Protein AF-A0A355KXC5-F1 (afdb_monomer_lite)

pLDDT: mean 77.99, std 15.54, range [33.34, 94.62]

Foldseek 3Di:
DVVVVVVVVVVVVVVVVVVVCCVPVVLVVLLVVLVVVCVLLCAQWDDDDQKIKHKHKDADPVSSFIWIWIFMAGPVPRDTQDTGPDTDTSSQWFDWDADPPANKIWTAGNPPAIWIWHDPPRHTDTDPPDDRPDDDPDHDPSDPDDDPD

Sequence (149 aa):
MKKVFVIVISVLLFFSVAVVAINYLYPYYVHLSSVKYANEVKESKIDKDNFILCSKISEDKTVNSMYISFYVLDKASQTIRFECPDGWRLQDFKYLGFEKDTDNILAISGDIGTYRYVYDGQTWKEQTDYDKEYVPDTKLYLINNLNDE

Secondary structure (DSSP, 8-state):
-HHHHHHHHHHHHHHHHHHHHHHHHHHHHHHHHHHHHHHHHTT-EEE-SSEEEEEEEEEETTTTEEEEEEEEEETTT--EEEE-S--EETTTEEEEEEPTTSS-EEEEETTTEEEEEEE-SS-EEE-TT--TT---S----S-SSS---

Structure (mmCIF, N/CA/C/O backbone):
data_AF-A0A355KXC5-F1
#
_entry.id   AF-A0A355KXC5-F1
#
loop_
_atom_site.group_PDB
_atom_site.id
_atom_site.type_symbol
_atom_site.label_atom_id
_atom_site.label_alt_id
_atom_site.label_comp_id
_atom_site.label_asym_id
_atom_site.label_entity_id
_atom_site.label_seq_id
_atom_site.pdbx_PDB_ins_code
_atom_site.Cartn_x
_atom_site.Cartn_y
_atom_site.Cartn_z
_atom_site.occupancy
_atom_site.B_iso_or_equiv
_atom_site.auth_seq_id
_atom_site.auth_comp_id
_atom_site.auth_asym_id
_atom_site.auth_atom_id
_atom_site.pdbx_PDB_model_num
ATOM 1 N N . MET A 1 1 ? 36.590 -1.052 -49.793 1.00 60.59 1 MET A N 1
ATOM 2 C CA . MET A 1 1 ? 37.017 -0.934 -48.378 1.00 60.59 1 MET A CA 1
ATOM 3 C C . MET A 1 1 ? 36.520 0.344 -47.693 1.00 60.59 1 MET A C 1
ATOM 5 O O . MET A 1 1 ? 35.749 0.207 -46.758 1.00 60.59 1 MET A O 1
ATOM 9 N N . LYS A 1 2 ? 36.832 1.567 -48.164 1.00 65.44 2 LYS A N 1
ATOM 10 C CA . LYS A 1 2 ? 36.391 2.825 -47.501 1.00 65.44 2 LYS A CA 1
ATOM 11 C C . LYS A 1 2 ? 34.870 2.958 -47.279 1.00 65.44 2 LYS A C 1
ATOM 13 O O . LYS A 1 2 ? 34.456 3.328 -46.192 1.00 65.44 2 LYS A O 1
ATOM 18 N N . LYS A 1 3 ? 34.034 2.608 -48.269 1.00 66.19 3 LYS A N 1
ATOM 19 C CA . LYS A 1 3 ? 32.560 2.692 -48.149 1.00 66.19 3 LYS A CA 1
ATOM 20 C C . LYS A 1 3 ? 31.982 1.757 -47.076 1.00 66.19 3 LYS A C 1
ATOM 22 O O . LYS A 1 3 ? 31.091 2.157 -46.344 1.00 66.19 3 LYS A O 1
ATOM 27 N N . VAL A 1 4 ? 32.529 0.546 -46.956 1.00 73.38 4 VAL A N 1
ATOM 28 C CA . VAL A 1 4 ? 32.120 -0.432 -45.932 1.00 73.38 4 VAL A CA 1
ATOM 29 C C . VAL A 1 4 ? 32.510 0.066 -44.540 1.00 73.38 4 VAL A C 1
ATOM 31 O O . VAL A 1 4 ? 31.712 -0.009 -43.616 1.00 73.38 4 VAL A O 1
ATOM 34 N N . PHE A 1 5 ? 33.698 0.659 -44.411 1.00 73.88 5 PHE A N 1
ATOM 35 C CA . PHE A 1 5 ? 34.181 1.223 -43.150 1.00 73.88 5 PHE A CA 1
ATOM 36 C C . PHE A 1 5 ? 33.316 2.397 -42.657 1.00 73.88 5 PHE A C 1
ATOM 38 O O . PHE A 1 5 ? 32.988 2.468 -41.478 1.00 73.88 5 PHE A O 1
ATOM 45 N N . VAL A 1 6 ? 32.883 3.276 -43.569 1.00 76.69 6 VAL A N 1
ATOM 46 C CA . VAL A 1 6 ? 31.962 4.382 -43.247 1.00 76.69 6 VAL A CA 1
ATOM 47 C C . VAL A 1 6 ? 30.606 3.854 -42.773 1.00 76.69 6 VAL A C 1
ATOM 49 O O . VAL A 1 6 ? 30.108 4.317 -41.755 1.00 76.69 6 VAL A O 1
ATOM 52 N N . ILE A 1 7 ? 30.043 2.847 -43.450 1.00 78.94 7 ILE A N 1
ATOM 53 C CA . ILE A 1 7 ? 28.758 2.246 -43.057 1.00 78.94 7 ILE A CA 1
ATOM 54 C C . ILE A 1 7 ? 28.847 1.629 -41.654 1.00 78.94 7 ILE A C 1
ATOM 56 O O . ILE A 1 7 ? 27.968 1.865 -40.831 1.00 78.94 7 ILE A O 1
ATOM 60 N N . VAL A 1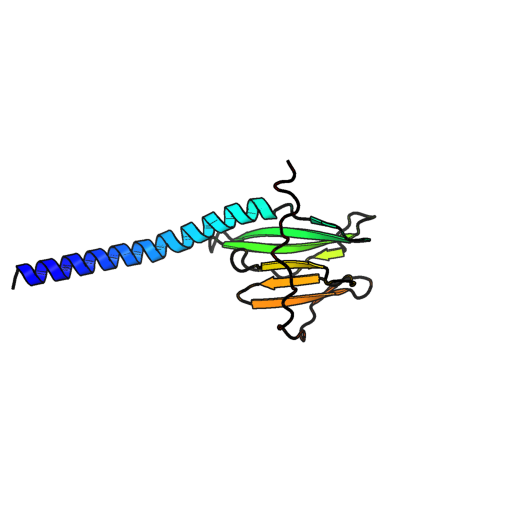 8 ? 29.922 0.893 -41.351 1.00 79.56 8 VAL A N 1
ATOM 61 C CA . VAL A 1 8 ? 30.117 0.265 -40.033 1.00 79.56 8 VAL A CA 1
ATOM 62 C C . VAL A 1 8 ? 30.197 1.312 -38.916 1.00 79.56 8 VAL A C 1
ATOM 64 O O . VAL A 1 8 ? 29.540 1.156 -37.889 1.00 79.56 8 VAL A O 1
ATOM 67 N N . ILE A 1 9 ? 30.935 2.408 -39.126 1.00 81.75 9 ILE A N 1
ATOM 68 C CA . ILE A 1 9 ? 31.038 3.500 -38.144 1.00 81.75 9 ILE A CA 1
ATOM 69 C C . ILE A 1 9 ? 29.692 4.206 -37.956 1.00 81.75 9 ILE A C 1
ATOM 71 O O . ILE A 1 9 ? 29.296 4.470 -36.823 1.00 81.75 9 ILE A O 1
ATOM 75 N N . SER A 1 10 ? 28.964 4.488 -39.040 1.00 77.44 10 SER A N 1
ATOM 76 C CA . SER A 1 10 ? 27.645 5.124 -38.956 1.00 77.44 10 SER A CA 1
ATOM 77 C C . SER A 1 10 ? 26.634 4.263 -38.197 1.00 77.44 10 SER A C 1
ATOM 79 O O . SER A 1 10 ? 25.884 4.793 -37.382 1.00 77.44 10 SER A O 1
ATOM 81 N N . VAL A 1 11 ? 26.642 2.944 -38.409 1.00 80.88 11 VAL A N 1
ATOM 82 C CA . VAL A 1 11 ? 25.778 2.008 -37.674 1.00 80.88 11 VAL A CA 1
ATOM 83 C C . VAL A 1 11 ? 26.148 1.978 -36.188 1.00 80.88 11 VAL A C 1
ATOM 85 O O . VAL A 1 11 ? 25.265 2.108 -35.345 1.00 80.88 11 VAL A O 1
ATOM 88 N N . LEU A 1 12 ? 27.439 1.892 -35.848 1.00 81.62 12 LEU A N 1
ATOM 89 C CA . LEU A 1 12 ? 27.916 1.938 -34.458 1.00 81.62 12 LEU A CA 1
ATOM 90 C C . LEU A 1 12 ? 27.519 3.233 -33.741 1.00 81.62 12 LEU A C 1
ATOM 92 O O . LEU A 1 12 ? 27.060 3.185 -32.601 1.00 81.62 12 LEU A O 1
ATOM 96 N N . LEU A 1 13 ? 27.646 4.378 -34.416 1.00 83.75 13 LEU A N 1
ATOM 97 C CA . LEU A 1 13 ? 27.224 5.666 -33.869 1.00 83.75 13 LEU A CA 1
ATOM 98 C C . LEU A 1 13 ? 25.714 5.689 -33.608 1.00 83.75 13 LEU A C 1
ATOM 100 O O . LEU A 1 13 ? 25.299 6.055 -32.511 1.00 83.75 13 LEU A O 1
ATOM 104 N N . PHE A 1 14 ? 24.898 5.215 -34.551 1.00 80.31 14 PHE A N 1
ATOM 105 C CA . PHE A 1 14 ? 23.450 5.100 -34.351 1.00 80.31 14 PHE A CA 1
ATOM 106 C C . PHE A 1 14 ? 23.088 4.208 -33.158 1.00 80.31 14 PHE A C 1
ATOM 108 O O . PHE A 1 14 ? 22.266 4.604 -32.333 1.00 80.31 14 PHE A O 1
ATOM 115 N N . PHE A 1 15 ? 23.733 3.046 -33.016 1.00 81.31 15 PHE A N 1
ATOM 116 C CA . PHE A 1 15 ? 23.522 2.168 -31.862 1.00 81.31 15 PHE A CA 1
ATOM 117 C C . PHE A 1 15 ? 23.949 2.827 -30.550 1.00 81.31 15 PHE A C 1
ATOM 119 O O . PHE A 1 15 ? 23.219 2.748 -29.568 1.00 81.31 15 PHE A O 1
ATOM 126 N N . SER A 1 16 ? 25.088 3.521 -30.523 1.00 80.31 16 SER A N 1
ATOM 127 C CA . SER A 1 16 ? 25.552 4.206 -29.312 1.00 80.31 16 SER A CA 1
ATOM 128 C C . SER A 1 16 ? 24.601 5.323 -28.871 1.00 80.31 16 SER A C 1
ATOM 130 O O . SER A 1 16 ? 24.277 5.417 -27.689 1.00 80.31 16 SER A O 1
ATOM 132 N N . VAL A 1 17 ? 24.063 6.104 -29.815 1.00 79.94 17 VAL A N 1
ATOM 133 C CA . VAL A 1 17 ? 23.058 7.136 -29.526 1.00 79.94 17 VAL A CA 1
ATOM 134 C C . VAL A 1 17 ? 21.753 6.502 -29.049 1.00 79.94 17 VAL A C 1
ATOM 136 O O . VAL A 1 17 ? 21.178 6.973 -28.072 1.00 79.94 17 VAL A O 1
ATOM 139 N N . ALA A 1 18 ? 21.306 5.412 -29.677 1.00 80.94 18 ALA A N 1
ATOM 140 C CA . ALA A 1 18 ? 20.100 4.698 -29.263 1.00 80.94 18 ALA A CA 1
ATOM 141 C C . ALA A 1 18 ? 20.225 4.123 -27.842 1.00 80.94 18 ALA A C 1
ATOM 143 O O . ALA A 1 18 ? 19.302 4.256 -27.045 1.00 80.94 18 ALA A O 1
ATOM 144 N N . VAL A 1 19 ? 21.376 3.544 -27.490 1.00 83.19 19 VAL A N 1
ATOM 145 C CA . VAL A 1 19 ? 21.637 3.012 -26.142 1.00 83.19 19 VAL A CA 1
ATOM 146 C C . VAL A 1 19 ? 21.658 4.127 -25.096 1.00 83.19 19 VAL A C 1
ATOM 148 O O . VAL A 1 19 ? 21.076 3.966 -24.025 1.00 83.19 19 VAL A O 1
ATOM 151 N N . VAL A 1 20 ? 22.283 5.271 -25.392 1.00 78.94 20 VAL A N 1
ATOM 152 C CA . VAL A 1 20 ? 22.273 6.436 -24.489 1.00 78.94 20 VAL A CA 1
ATOM 153 C C . VAL A 1 20 ? 20.857 6.991 -24.333 1.00 78.94 20 VAL A C 1
ATOM 155 O O . VAL A 1 20 ? 20.428 7.260 -23.214 1.00 78.94 20 VAL A O 1
ATOM 158 N N . ALA A 1 21 ? 20.109 7.106 -25.432 1.00 77.00 21 ALA A N 1
ATOM 159 C CA . ALA A 1 21 ? 18.725 7.560 -25.416 1.00 77.00 21 ALA A CA 1
ATOM 160 C C . ALA A 1 21 ? 17.844 6.635 -24.566 1.00 77.00 21 ALA A C 1
ATOM 162 O O . ALA A 1 21 ? 17.111 7.127 -23.719 1.00 77.00 21 ALA A O 1
ATOM 163 N N . ILE A 1 22 ? 17.960 5.312 -24.716 1.00 80.12 22 ILE A N 1
ATOM 164 C CA . ILE A 1 22 ? 17.215 4.349 -23.894 1.00 80.12 22 ILE A CA 1
ATOM 165 C C . ILE A 1 22 ? 17.615 4.481 -22.421 1.00 80.12 22 ILE A C 1
ATOM 167 O O . ILE A 1 22 ? 16.747 4.663 -21.577 1.00 80.12 22 ILE A O 1
ATOM 171 N N . ASN A 1 23 ? 18.911 4.465 -22.098 1.00 78.38 23 ASN A N 1
ATOM 172 C CA . ASN A 1 23 ? 19.366 4.497 -20.705 1.00 78.38 23 ASN A CA 1
ATOM 173 C C . ASN A 1 23 ? 19.053 5.810 -19.976 1.00 78.38 23 ASN A C 1
ATOM 175 O O . ASN A 1 23 ? 18.929 5.800 -18.756 1.00 78.38 23 ASN A O 1
ATOM 179 N N . TYR A 1 24 ? 18.933 6.930 -20.693 1.00 76.75 24 TYR A N 1
ATOM 180 C CA . TYR A 1 24 ? 18.671 8.233 -20.079 1.00 76.75 24 TYR A CA 1
ATOM 181 C C . TYR A 1 24 ? 17.192 8.635 -20.131 1.00 76.75 24 TYR A C 1
ATOM 183 O O . TYR A 1 24 ? 16.644 9.126 -19.146 1.00 76.75 24 TYR A O 1
ATOM 191 N N . LEU A 1 25 ? 16.517 8.410 -21.263 1.00 77.25 25 LEU A N 1
ATOM 192 C CA . LEU A 1 25 ? 15.119 8.808 -21.440 1.00 77.25 25 LEU A CA 1
ATOM 193 C C . LEU A 1 25 ? 14.152 7.816 -20.801 1.00 77.25 25 LEU A C 1
ATOM 195 O O . LEU A 1 25 ? 13.101 8.244 -20.336 1.00 77.25 25 LEU A O 1
ATOM 199 N N . TYR A 1 26 ? 14.479 6.519 -20.752 1.00 75.88 26 TYR A N 1
ATOM 200 C CA . TYR A 1 26 ? 13.573 5.526 -20.173 1.00 75.88 26 TYR A CA 1
ATOM 201 C C . TYR A 1 26 ? 13.331 5.759 -18.672 1.00 75.88 26 TYR A C 1
ATOM 203 O O . TYR A 1 26 ? 12.166 5.896 -18.297 1.00 75.88 26 TYR A O 1
ATOM 211 N N . PRO A 1 27 ? 14.360 5.920 -17.809 1.00 72.81 27 PRO A N 1
ATOM 212 C CA . PRO A 1 27 ? 14.129 6.214 -16.392 1.00 72.81 27 PRO A CA 1
ATOM 213 C C . PRO A 1 27 ? 13.404 7.546 -16.183 1.00 72.81 27 PRO A C 1
ATOM 215 O O . PRO A 1 27 ? 12.550 7.663 -15.309 1.00 72.81 27 PRO A O 1
ATOM 218 N N . TYR A 1 28 ? 13.709 8.547 -17.013 1.00 75.31 28 TYR A N 1
ATOM 219 C CA . TYR A 1 28 ? 13.051 9.849 -16.962 1.00 75.31 28 TYR A CA 1
ATOM 220 C C . TYR A 1 28 ? 11.559 9.764 -17.321 1.00 75.31 28 TYR A C 1
ATOM 222 O O . TYR A 1 28 ? 10.719 10.327 -16.622 1.00 75.31 28 TYR A O 1
ATOM 230 N N . TYR A 1 29 ? 11.216 9.021 -18.376 1.00 74.88 29 TYR A N 1
ATOM 231 C CA . TYR A 1 29 ? 9.831 8.790 -18.780 1.00 74.88 29 TYR A CA 1
ATOM 232 C C . TYR A 1 29 ? 9.047 8.040 -17.699 1.00 74.88 29 TYR A C 1
ATOM 234 O O . TYR A 1 29 ? 7.953 8.461 -17.330 1.00 74.88 29 TYR A O 1
ATOM 242 N N . VAL A 1 30 ? 9.635 6.975 -17.146 1.00 70.38 30 VAL A N 1
ATOM 243 C CA . VAL A 1 30 ? 9.034 6.179 -16.068 1.00 70.38 30 VAL A CA 1
ATOM 244 C C . VAL A 1 30 ? 8.807 7.019 -14.804 1.00 70.38 30 VAL A C 1
ATOM 246 O O . VAL A 1 30 ? 7.755 6.922 -14.163 1.00 70.38 30 VAL A O 1
ATOM 249 N N . HIS A 1 31 ? 9.751 7.901 -14.466 1.00 71.75 31 HIS A N 1
ATOM 250 C CA . HIS A 1 31 ? 9.581 8.854 -13.375 1.00 71.75 31 HIS A CA 1
ATOM 251 C C . HIS A 1 31 ? 8.414 9.812 -13.645 1.00 71.75 31 HIS A C 1
ATOM 253 O O . HIS A 1 31 ? 7.522 9.926 -12.811 1.00 71.75 31 HIS A O 1
ATOM 259 N N . LEU A 1 32 ? 8.356 10.450 -14.819 1.00 69.94 32 LEU A N 1
ATOM 260 C CA . LEU A 1 32 ? 7.265 11.368 -15.170 1.00 69.94 32 LEU A CA 1
ATOM 261 C C . LEU A 1 32 ? 5.887 10.700 -15.120 1.00 69.94 32 LEU A C 1
ATOM 263 O O . LEU A 1 32 ? 4.948 11.286 -14.578 1.00 69.94 32 LEU A O 1
ATOM 267 N N . SER A 1 33 ? 5.758 9.476 -15.646 1.00 67.69 33 SER A N 1
ATOM 268 C CA . SER A 1 33 ? 4.508 8.722 -15.523 1.00 67.69 33 SER A CA 1
ATOM 269 C C . SER A 1 33 ? 4.165 8.484 -14.058 1.00 67.69 33 SER A C 1
ATOM 271 O O . SER A 1 33 ? 3.034 8.739 -13.654 1.00 67.69 33 SER A O 1
ATOM 273 N N . SER A 1 34 ? 5.149 8.097 -13.245 1.00 64.69 34 SER A N 1
ATOM 274 C CA . SER A 1 34 ? 4.953 7.885 -11.811 1.00 64.69 34 SER A CA 1
ATOM 275 C C . SER A 1 34 ? 4.531 9.170 -11.090 1.00 64.69 34 SER A C 1
ATOM 277 O O . SER A 1 34 ? 3.695 9.091 -10.202 1.00 64.69 34 SER A O 1
ATOM 279 N N . VAL A 1 35 ? 5.017 10.355 -11.492 1.00 67.44 35 VAL A N 1
ATOM 280 C CA . VAL A 1 35 ? 4.625 11.649 -10.888 1.00 67.44 35 VAL A CA 1
ATOM 281 C C . VAL A 1 35 ? 3.169 11.947 -11.195 1.00 67.44 35 VAL A C 1
ATOM 283 O O . VAL A 1 35 ? 2.415 12.378 -10.323 1.00 67.44 35 VAL A O 1
ATOM 286 N N . LYS A 1 36 ? 2.758 11.710 -12.443 1.00 69.38 36 LYS A N 1
ATOM 287 C CA . LYS A 1 36 ? 1.366 11.885 -12.842 1.00 69.38 36 LYS A CA 1
ATOM 288 C C . LYS A 1 36 ? 0.452 10.958 -12.034 1.00 69.38 36 LYS A C 1
ATOM 290 O O . LYS A 1 36 ? -0.488 11.448 -11.417 1.00 69.38 36 LYS A O 1
ATOM 295 N N . TYR A 1 37 ? 0.782 9.667 -11.965 1.00 65.25 37 TYR A N 1
ATOM 296 C CA . TYR A 1 37 ? 0.047 8.696 -11.148 1.00 65.25 37 TYR A CA 1
ATOM 297 C C . TYR A 1 37 ? 0.052 9.068 -9.659 1.00 65.25 37 TYR A C 1
ATOM 299 O O . TYR A 1 37 ? -0.973 8.977 -8.996 1.00 65.25 37 TYR A O 1
ATOM 307 N N . ALA A 1 38 ? 1.177 9.544 -9.125 1.00 62.34 38 ALA A N 1
ATOM 308 C CA . ALA A 1 38 ? 1.285 9.974 -7.735 1.00 62.34 38 ALA A CA 1
ATOM 309 C C . ALA A 1 38 ? 0.305 11.097 -7.407 1.00 62.34 38 ALA A C 1
ATOM 311 O O . ALA A 1 38 ? -0.304 11.067 -6.344 1.00 62.34 38 ALA A O 1
ATOM 312 N N . ASN A 1 39 ? 0.145 12.072 -8.304 1.00 63.38 39 ASN A N 1
ATOM 313 C CA . ASN A 1 39 ? -0.797 13.170 -8.107 1.00 63.38 39 ASN A CA 1
ATOM 314 C C . ASN A 1 39 ? -2.258 12.699 -8.122 1.00 63.38 39 ASN A C 1
ATOM 316 O O . ASN A 1 39 ? -3.064 13.263 -7.394 1.00 63.38 39 ASN A O 1
ATOM 320 N N . GLU A 1 40 ? -2.586 11.661 -8.894 1.00 63.59 40 GLU A N 1
ATOM 321 C CA . GLU A 1 40 ? -3.921 11.041 -8.892 1.00 63.59 40 GLU A CA 1
ATOM 322 C C . GLU A 1 40 ? -4.172 10.229 -7.606 1.00 63.59 40 GLU A C 1
ATOM 324 O O . GLU A 1 40 ? -5.276 10.229 -7.071 1.00 63.59 40 GLU A O 1
ATOM 329 N N . VAL A 1 41 ? -3.137 9.573 -7.069 1.00 61.47 41 VAL A N 1
ATOM 330 C CA . VAL A 1 41 ? -3.242 8.675 -5.903 1.00 61.47 41 VAL A CA 1
ATOM 331 C C . VAL A 1 41 ? -3.096 9.402 -4.561 1.00 61.47 41 VAL A C 1
ATOM 333 O O . VAL A 1 41 ? -3.545 8.884 -3.541 1.00 61.47 41 VAL A O 1
ATOM 336 N N . LYS A 1 42 ? -2.487 10.596 -4.530 1.00 60.19 42 LYS A N 1
ATOM 337 C CA . LYS A 1 42 ? -2.082 11.314 -3.302 1.00 60.19 42 LYS A CA 1
ATOM 338 C C . LYS A 1 42 ? -3.210 11.586 -2.303 1.00 60.19 42 LYS A C 1
ATOM 340 O O . LYS A 1 42 ? -2.923 11.895 -1.149 1.00 60.19 42 LYS A O 1
ATOM 345 N N . GLU A 1 43 ? -4.460 11.479 -2.738 1.00 59.53 43 GLU A N 1
ATOM 346 C CA . GLU A 1 43 ? -5.647 11.740 -1.925 1.00 59.53 43 GLU A CA 1
ATOM 347 C C . GLU A 1 43 ? -6.635 10.563 -1.890 1.00 59.53 43 GLU A C 1
ATOM 349 O O . GLU A 1 43 ? -7.751 10.716 -1.392 1.00 59.53 43 GLU A O 1
ATOM 354 N N . SER A 1 44 ? -6.248 9.373 -2.371 1.00 69.44 44 SER A N 1
ATOM 355 C CA . SER A 1 44 ? -7.158 8.226 -2.380 1.00 69.44 44 SER A CA 1
ATOM 356 C C . SER A 1 44 ? -7.412 7.724 -0.956 1.00 69.44 44 SER A C 1
ATOM 358 O O . SER A 1 44 ? -6.497 7.256 -0.267 1.00 69.44 44 SER A O 1
ATOM 360 N N . LYS A 1 45 ? -8.675 7.799 -0.538 1.00 84.38 45 LYS A N 1
ATOM 361 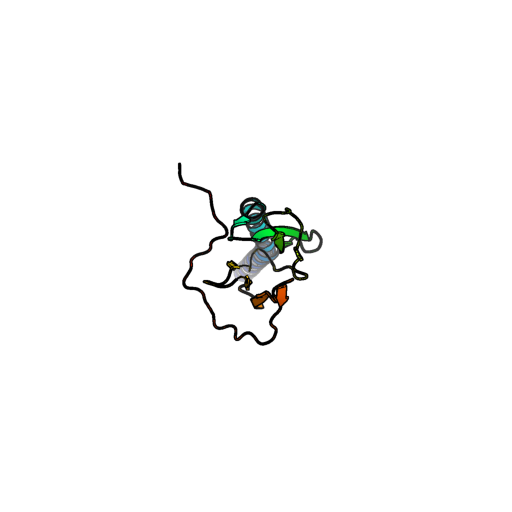C CA . LYS A 1 45 ? -9.182 7.246 0.717 1.00 84.38 45 LYS A CA 1
ATOM 362 C C . LYS A 1 45 ? -10.232 6.192 0.409 1.00 84.38 45 LYS A C 1
ATOM 364 O O . LYS A 1 45 ? -11.070 6.388 -0.467 1.00 84.38 45 LYS A O 1
ATOM 369 N N . ILE A 1 46 ? -10.192 5.093 1.147 1.00 86.69 46 ILE A N 1
ATOM 370 C CA . ILE A 1 46 ? -11.185 4.027 1.067 1.00 86.69 46 ILE A CA 1
ATOM 371 C C . ILE A 1 46 ? -11.892 3.965 2.414 1.00 86.69 46 ILE A C 1
ATOM 373 O O . ILE A 1 46 ? -11.293 3.617 3.434 1.00 86.69 46 ILE A O 1
ATOM 377 N N . ASP A 1 47 ? -13.167 4.330 2.405 1.00 86.38 47 ASP A N 1
ATOM 378 C CA . ASP A 1 47 ? -14.041 4.259 3.566 1.00 86.38 47 ASP A CA 1
ATOM 379 C C . ASP A 1 47 ? -14.522 2.825 3.815 1.00 86.38 47 ASP A C 1
ATOM 381 O O . ASP A 1 47 ? -15.017 2.147 2.914 1.00 86.38 47 ASP A O 1
ATOM 385 N N . LYS A 1 48 ? -14.435 2.400 5.074 1.00 85.44 48 LYS A N 1
ATOM 386 C CA . LYS A 1 48 ? -15.099 1.219 5.630 1.00 85.44 48 LYS A CA 1
ATOM 387 C C . LYS A 1 48 ? -15.916 1.636 6.858 1.00 85.44 48 LYS A C 1
ATOM 389 O O . LYS A 1 48 ? -15.916 2.811 7.239 1.00 85.44 48 LYS A O 1
ATOM 394 N N . ASP A 1 49 ? -16.639 0.695 7.457 1.00 87.56 49 ASP A N 1
ATOM 395 C CA . ASP A 1 49 ? -17.575 0.955 8.556 1.00 87.56 49 ASP A CA 1
ATOM 396 C C . ASP A 1 49 ? -16.929 1.766 9.689 1.00 87.56 49 ASP A C 1
ATOM 398 O O . ASP A 1 49 ? -17.412 2.844 10.031 1.00 87.56 49 ASP A O 1
ATOM 402 N N . ASN A 1 50 ? -15.786 1.299 10.204 1.00 91.56 50 ASN A N 1
ATOM 403 C CA . ASN A 1 50 ? -15.086 1.930 11.332 1.00 91.56 50 ASN A CA 1
ATOM 404 C C . ASN A 1 50 ? -13.734 2.550 10.963 1.00 91.56 50 ASN A C 1
ATOM 406 O O . ASN A 1 50 ? -13.128 3.240 11.783 1.00 91.56 50 ASN A O 1
ATOM 410 N N . PHE A 1 51 ? -13.253 2.321 9.743 1.00 93.25 51 PHE A N 1
ATOM 411 C CA . PHE A 1 51 ? -11.885 2.642 9.351 1.00 93.25 51 PHE A CA 1
ATOM 412 C C . PHE A 1 51 ? -11.837 3.394 8.031 1.00 93.25 51 PHE A C 1
ATOM 414 O O . PHE A 1 51 ? -12.692 3.215 7.166 1.00 93.25 51 PHE A O 1
ATOM 421 N N . ILE A 1 52 ? -10.801 4.210 7.870 1.00 91.75 52 ILE A N 1
ATOM 422 C CA . ILE A 1 52 ? -10.466 4.853 6.602 1.00 91.75 52 ILE A CA 1
ATOM 423 C C . ILE A 1 52 ? -9.053 4.419 6.236 1.00 91.75 52 ILE A C 1
ATOM 425 O O . ILE A 1 52 ? -8.112 4.683 6.984 1.00 91.75 52 ILE A O 1
ATOM 429 N N . LEU A 1 53 ? -8.907 3.753 5.096 1.00 92.69 53 LEU A N 1
ATOM 430 C CA . LEU A 1 53 ? -7.608 3.394 4.540 1.00 92.69 53 LEU A CA 1
ATOM 431 C C . LEU A 1 53 ? -7.127 4.524 3.632 1.00 92.69 53 LEU A C 1
ATOM 433 O O . LEU A 1 53 ? -7.792 4.871 2.658 1.00 92.69 53 LEU A O 1
ATOM 437 N N . CYS A 1 54 ? -5.974 5.092 3.959 1.00 89.56 54 CYS A N 1
ATOM 438 C CA . CYS A 1 54 ? -5.387 6.223 3.257 1.00 89.56 54 CYS A CA 1
ATOM 439 C C . CYS A 1 54 ? -4.073 5.802 2.604 1.00 89.56 54 CYS A C 1
ATOM 441 O O . CYS A 1 54 ? -3.194 5.256 3.274 1.00 89.56 54 CYS A O 1
ATOM 443 N N . SER A 1 55 ? -3.902 6.110 1.322 1.00 89.00 55 SER A N 1
ATOM 444 C CA . SER A 1 55 ? -2.599 6.005 0.665 1.00 89.00 55 SER A CA 1
ATOM 445 C C . SER A 1 55 ? -1.689 7.174 1.068 1.00 89.00 55 SER A C 1
ATOM 447 O O . SER A 1 55 ? -2.136 8.252 1.474 1.00 89.00 55 SER A O 1
ATOM 449 N N . LYS A 1 56 ? -0.378 6.965 0.959 1.00 87.88 56 LYS A N 1
A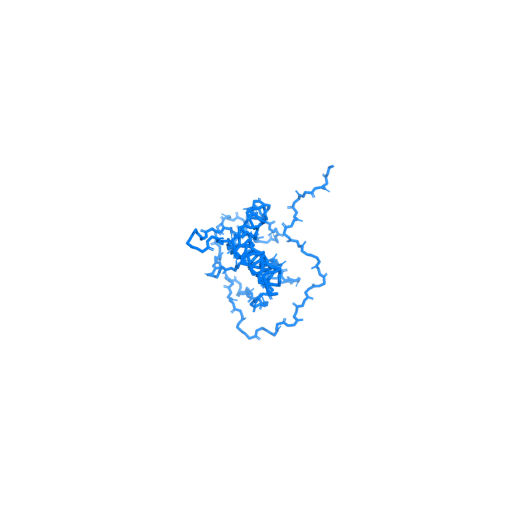TOM 450 C CA . LYS A 1 56 ? 0.649 7.986 1.173 1.00 87.88 56 LYS A CA 1
ATOM 451 C C . LYS A 1 56 ? 1.726 7.814 0.117 1.00 87.88 56 LYS A C 1
ATOM 453 O O . LYS A 1 56 ? 2.286 6.733 -0.019 1.00 87.88 56 LYS A O 1
ATOM 458 N N . ILE A 1 57 ? 2.020 8.882 -0.620 1.00 87.31 57 ILE A N 1
ATOM 459 C CA . ILE A 1 57 ? 3.091 8.882 -1.618 1.00 87.31 57 ILE A CA 1
ATOM 460 C C . ILE A 1 57 ? 4.306 9.628 -1.078 1.00 87.31 57 ILE A C 1
ATOM 462 O O . ILE A 1 57 ? 4.186 10.750 -0.579 1.00 87.31 57 ILE A O 1
ATOM 466 N N . SER A 1 58 ? 5.479 9.021 -1.223 1.00 87.62 58 SER A N 1
ATOM 467 C CA . SER A 1 58 ? 6.777 9.635 -0.964 1.00 87.62 58 SER A CA 1
ATOM 468 C C . SER A 1 58 ? 7.648 9.601 -2.220 1.00 87.62 58 SER A C 1
ATOM 470 O O . SER A 1 58 ? 7.495 8.754 -3.099 1.00 87.62 58 SER A O 1
ATOM 472 N N . GLU A 1 59 ? 8.558 10.564 -2.328 1.00 86.88 59 GLU A N 1
ATOM 473 C CA . GLU A 1 59 ? 9.524 10.657 -3.420 1.00 86.88 59 GLU A CA 1
ATOM 474 C C . GLU A 1 59 ? 10.929 10.451 -2.854 1.00 86.88 59 GLU A C 1
ATOM 476 O O . GLU A 1 59 ? 11.336 11.153 -1.926 1.00 86.88 59 GLU A O 1
ATOM 481 N N . ASP A 1 60 ? 11.680 9.523 -3.442 1.00 84.62 60 ASP A N 1
ATOM 482 C CA . ASP A 1 60 ? 13.116 9.405 -3.231 1.00 84.62 60 ASP A CA 1
ATOM 483 C C . ASP A 1 60 ? 13.857 10.023 -4.418 1.00 84.62 60 ASP A C 1
ATOM 485 O O . ASP A 1 60 ? 13.955 9.453 -5.510 1.00 84.62 60 ASP A O 1
ATOM 489 N N . LYS A 1 61 ? 14.410 11.210 -4.178 1.00 81.25 61 LYS A N 1
ATOM 490 C CA . LYS A 1 61 ? 15.146 11.987 -5.179 1.00 81.25 61 LYS A CA 1
ATOM 491 C C . LYS A 1 61 ? 16.513 11.397 -5.511 1.00 81.25 61 LYS A C 1
ATOM 493 O O . LYS A 1 61 ? 17.058 11.727 -6.558 1.00 81.25 61 LYS A O 1
ATOM 498 N N . THR A 1 62 ? 17.075 10.539 -4.657 1.00 82.00 62 THR A N 1
ATOM 499 C CA . THR A 1 62 ? 18.394 9.933 -4.909 1.00 82.00 62 THR A CA 1
ATOM 500 C C . THR A 1 62 ? 18.333 8.913 -6.039 1.00 82.00 62 THR A C 1
ATOM 502 O O . THR A 1 62 ? 19.231 8.854 -6.875 1.00 82.00 62 THR A O 1
ATOM 505 N N . VAL A 1 63 ? 17.229 8.168 -6.106 1.00 80.69 63 VAL A N 1
ATOM 506 C CA . VAL A 1 63 ? 16.945 7.174 -7.150 1.00 80.69 63 VAL A CA 1
ATOM 507 C C . VAL A 1 63 ? 15.846 7.633 -8.111 1.00 80.69 63 VAL A C 1
ATOM 509 O O . VAL A 1 63 ? 15.350 6.836 -8.906 1.00 80.69 63 VAL A O 1
ATOM 512 N N . ASN A 1 64 ? 15.452 8.908 -8.032 1.00 79.38 64 ASN A N 1
ATOM 513 C CA . ASN A 1 64 ? 14.405 9.535 -8.837 1.00 79.38 64 ASN A CA 1
ATOM 514 C C . ASN A 1 64 ? 13.144 8.658 -8.961 1.00 79.38 64 ASN A C 1
ATOM 516 O O . ASN A 1 64 ? 12.630 8.430 -10.056 1.00 79.38 64 ASN A O 1
ATOM 520 N N . SER A 1 65 ? 12.676 8.107 -7.842 1.00 82.69 65 SER A N 1
ATOM 521 C CA . SER A 1 65 ? 11.575 7.137 -7.802 1.00 82.69 65 SER A CA 1
ATOM 522 C C . SER A 1 65 ? 10.517 7.556 -6.789 1.00 82.69 65 SER A C 1
ATOM 524 O O . SER A 1 65 ? 10.816 8.225 -5.803 1.00 82.69 65 SER A O 1
ATOM 526 N N . MET A 1 66 ? 9.273 7.148 -7.024 1.00 85.69 66 MET A N 1
ATOM 527 C CA . MET A 1 66 ? 8.173 7.348 -6.081 1.00 85.69 66 MET A CA 1
ATOM 528 C C . MET A 1 66 ? 7.757 6.037 -5.450 1.00 85.69 66 MET A C 1
ATOM 530 O O . MET A 1 66 ? 7.751 4.990 -6.102 1.00 85.69 66 MET A O 1
ATOM 534 N N . TYR A 1 67 ? 7.363 6.138 -4.191 1.00 87.56 67 TYR A N 1
ATOM 535 C CA . TYR A 1 67 ? 6.919 5.025 -3.386 1.00 87.56 67 TYR A CA 1
ATOM 536 C C . TYR A 1 67 ? 5.535 5.308 -2.825 1.00 87.56 67 TYR A C 1
ATOM 538 O O . TYR A 1 67 ? 5.197 6.447 -2.506 1.00 87.56 67 TYR A O 1
ATOM 546 N N . ILE A 1 68 ? 4.740 4.255 -2.711 1.00 88.38 68 ILE A N 1
ATOM 547 C CA . ILE A 1 68 ? 3.449 4.262 -2.043 1.00 88.38 68 ILE A CA 1
ATOM 548 C C . ILE A 1 68 ? 3.550 3.456 -0.757 1.00 88.38 68 ILE A C 1
ATOM 550 O O . ILE A 1 68 ? 4.103 2.360 -0.741 1.00 88.38 68 ILE A O 1
ATOM 554 N N . SER A 1 69 ? 2.997 4.009 0.309 1.00 91.94 69 SER A N 1
ATOM 555 C CA . SER A 1 69 ? 2.655 3.308 1.539 1.00 91.94 69 SER A CA 1
ATOM 556 C C . SER A 1 69 ? 1.210 3.646 1.908 1.00 91.94 69 SER A C 1
ATOM 558 O O . SER A 1 69 ? 0.480 4.270 1.128 1.00 91.94 69 SER A O 1
ATOM 560 N N . PHE A 1 70 ? 0.765 3.222 3.085 1.00 92.19 70 PHE A N 1
ATOM 561 C CA . PHE A 1 70 ? -0.575 3.526 3.563 1.00 92.19 70 PHE A CA 1
ATOM 562 C C . PHE A 1 70 ? -0.630 3.641 5.081 1.00 92.19 70 PHE A C 1
ATOM 564 O O . PHE A 1 70 ? 0.274 3.219 5.802 1.00 92.19 70 PHE A O 1
ATOM 571 N N . TYR A 1 71 ? -1.721 4.212 5.563 1.00 93.88 71 TYR A N 1
ATOM 572 C CA . TYR A 1 71 ? -2.069 4.245 6.973 1.00 93.88 71 TYR A CA 1
ATOM 573 C C . TYR A 1 71 ? -3.579 4.095 7.132 1.00 93.88 71 TYR A C 1
ATOM 575 O O . TYR A 1 71 ? -4.347 4.333 6.198 1.00 93.88 71 TYR A O 1
ATOM 583 N N . VAL A 1 72 ? -4.003 3.687 8.322 1.00 94.12 72 VAL A N 1
ATOM 584 C CA . VAL A 1 72 ? -5.411 3.492 8.656 1.00 94.12 72 VAL A CA 1
ATOM 585 C C . VAL A 1 72 ? -5.805 4.462 9.752 1.00 94.12 72 VAL A C 1
ATOM 587 O O . VAL A 1 72 ? -5.155 4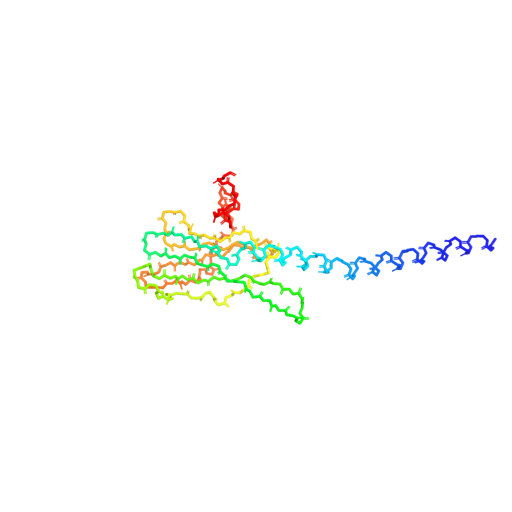.528 10.800 1.00 94.12 72 VAL A O 1
ATOM 590 N N . LEU A 1 73 ? -6.884 5.197 9.515 1.00 94.12 73 LEU A N 1
ATOM 591 C CA . LEU A 1 73 ? -7.526 6.040 10.511 1.00 94.12 73 LEU A CA 1
ATOM 592 C C . LEU A 1 73 ? -8.707 5.308 11.141 1.00 94.12 73 LEU A C 1
ATOM 594 O O . LEU A 1 73 ? -9.475 4.636 10.452 1.00 94.12 73 LEU A O 1
ATOM 598 N N . ASP A 1 74 ? -8.892 5.504 12.441 1.00 94.12 74 ASP A N 1
ATOM 599 C CA . ASP A 1 74 ? -10.181 5.272 13.084 1.00 94.12 74 ASP A CA 1
ATOM 600 C C . ASP A 1 74 ? -11.161 6.362 12.639 1.00 94.12 74 ASP A C 1
ATOM 602 O O . ASP A 1 74 ? -10.870 7.555 12.745 1.00 94.12 74 ASP A O 1
ATOM 606 N N . LYS A 1 75 ? -12.323 5.966 12.120 1.00 92.81 75 LYS A N 1
ATOM 607 C CA . LYS A 1 75 ? -13.273 6.893 11.496 1.00 92.81 75 LYS A CA 1
ATOM 608 C C . LYS A 1 75 ? -13.903 7.854 12.500 1.00 92.81 75 LYS A C 1
ATOM 610 O O . LYS A 1 75 ? -14.115 9.021 12.171 1.00 92.81 75 LYS A O 1
ATOM 615 N N . ALA A 1 76 ? -14.176 7.384 13.716 1.00 94.06 76 ALA A N 1
ATOM 616 C CA . ALA A 1 76 ? -14.827 8.180 14.751 1.00 94.06 76 ALA A CA 1
ATOM 617 C C . ALA A 1 76 ? -13.890 9.249 15.334 1.00 94.06 76 ALA A C 1
ATOM 619 O O . ALA A 1 76 ? -14.283 10.400 15.504 1.00 94.06 76 ALA A O 1
ATOM 620 N N . SER A 1 77 ? -12.649 8.870 15.632 1.00 94.25 77 SER A N 1
ATOM 621 C CA . SER A 1 77 ? -11.661 9.732 16.290 1.00 94.25 77 SER A CA 1
ATOM 622 C C . SER A 1 77 ? -10.708 10.440 15.327 1.00 94.25 77 SER A C 1
ATOM 624 O O . SER A 1 77 ? -10.019 11.367 15.744 1.00 94.25 77 SER A O 1
ATOM 626 N N . GLN A 1 78 ? -10.646 10.008 14.062 1.00 92.38 78 GLN A N 1
ATOM 627 C CA . GLN A 1 78 ? -9.678 10.469 13.056 1.00 92.38 78 GLN A CA 1
ATOM 628 C C . GLN A 1 78 ? -8.213 10.265 13.488 1.00 92.38 78 GLN A C 1
ATOM 630 O O . GLN A 1 78 ? -7.310 10.966 13.031 1.00 92.38 78 GLN A O 1
ATOM 635 N N . THR A 1 79 ? -7.958 9.298 14.376 1.00 94.12 79 THR A N 1
ATOM 636 C CA . THR A 1 79 ? -6.607 8.966 14.851 1.00 94.12 79 THR A CA 1
ATOM 637 C C . THR A 1 79 ? -5.973 7.873 13.998 1.00 94.12 79 THR A C 1
ATOM 639 O O . THR A 1 79 ? -6.654 6.947 13.561 1.00 94.12 79 THR A O 1
ATOM 642 N N . ILE A 1 80 ? -4.657 7.959 13.775 1.00 93.50 80 ILE A N 1
ATOM 643 C CA . ILE A 1 80 ? -3.900 6.897 13.100 1.00 93.50 80 ILE A CA 1
ATOM 644 C C . ILE A 1 80 ? -3.852 5.679 14.021 1.00 93.50 80 ILE A C 1
ATOM 646 O O . ILE A 1 80 ? -3.337 5.748 15.135 1.00 93.50 80 ILE A O 1
ATOM 650 N N . ARG A 1 81 ? -4.393 4.561 13.538 1.00 93.94 81 ARG A N 1
ATOM 651 C CA . ARG A 1 81 ? -4.380 3.263 14.224 1.00 93.94 81 ARG A CA 1
ATOM 652 C C . ARG A 1 81 ? -3.261 2.362 13.729 1.00 93.94 81 ARG A C 1
ATOM 654 O O . ARG A 1 81 ? -2.806 1.497 14.470 1.00 93.94 81 ARG A O 1
ATOM 661 N N . PHE A 1 82 ? -2.830 2.572 12.491 1.00 94.62 82 PHE A N 1
ATOM 662 C CA . PHE A 1 82 ? -1.755 1.820 11.868 1.00 94.62 82 PHE A CA 1
ATOM 663 C C . PHE A 1 82 ? -1.086 2.658 10.787 1.00 94.62 82 PHE A C 1
ATOM 665 O O . PHE A 1 82 ? -1.771 3.326 10.015 1.00 94.62 82 PHE A O 1
ATOM 672 N N . GLU A 1 83 ? 0.238 2.591 10.718 1.00 94.56 83 GLU A N 1
ATOM 673 C CA . GLU A 1 83 ? 1.030 3.108 9.606 1.00 94.56 83 GLU A CA 1
ATOM 674 C C . GLU A 1 83 ? 1.869 1.953 9.066 1.00 94.56 83 GLU A C 1
ATOM 676 O O . GLU A 1 83 ? 2.544 1.257 9.828 1.00 94.56 83 GLU A O 1
ATOM 681 N N . CYS A 1 84 ? 1.776 1.721 7.759 1.00 91.81 84 CYS A N 1
ATOM 682 C CA . CYS A 1 84 ? 2.529 0.671 7.100 1.00 91.81 84 CYS A CA 1
ATOM 683 C C . CYS A 1 84 ? 4.031 0.988 7.175 1.00 91.81 84 CYS A C 1
ATOM 685 O O . CYS A 1 84 ? 4.425 2.086 6.768 1.00 91.81 84 CYS A O 1
ATOM 687 N N . PRO A 1 85 ? 4.871 0.058 7.668 1.00 89.75 85 PRO A N 1
ATOM 688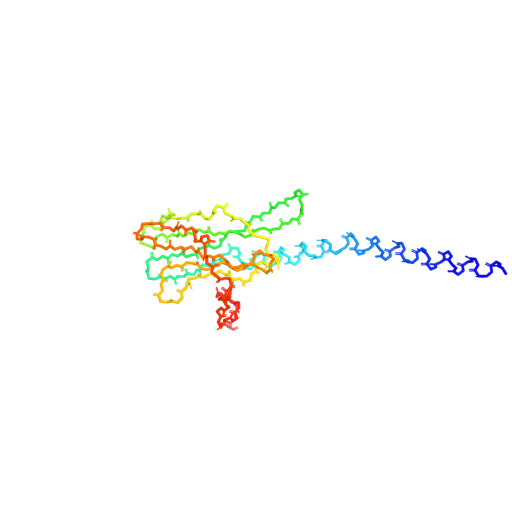 C CA . PRO A 1 85 ? 6.314 0.276 7.734 1.00 89.75 85 PRO A CA 1
ATOM 689 C C . PRO A 1 85 ? 6.969 0.246 6.347 1.00 89.75 85 PRO A C 1
ATOM 691 O O . PRO A 1 85 ? 8.018 0.860 6.151 1.00 89.75 85 PRO A O 1
ATOM 694 N N . ASP A 1 86 ? 6.341 -0.437 5.389 1.00 87.56 86 ASP A N 1
ATOM 695 C CA . ASP A 1 86 ? 6.883 -0.657 4.055 1.00 87.56 86 ASP A CA 1
ATOM 696 C C . ASP A 1 86 ? 6.399 0.385 3.046 1.00 87.56 86 ASP A C 1
ATOM 698 O O . ASP A 1 86 ? 5.292 0.929 3.138 1.00 87.56 86 ASP A O 1
ATOM 702 N N . GLY A 1 87 ? 7.248 0.634 2.049 1.00 88.38 87 GLY A N 1
ATOM 703 C CA . GLY A 1 87 ? 6.925 1.422 0.869 1.00 88.38 87 GLY A CA 1
ATOM 704 C C . GLY A 1 87 ? 7.255 0.641 -0.398 1.00 88.38 87 GLY A C 1
ATOM 705 O O . GLY A 1 87 ? 8.352 0.102 -0.538 1.00 88.38 87 GLY A O 1
ATOM 706 N N . TRP A 1 88 ? 6.322 0.616 -1.344 1.00 88.44 88 TRP A N 1
ATOM 707 C CA . TRP A 1 88 ? 6.470 -0.079 -2.624 1.00 88.44 88 TRP A CA 1
ATOM 708 C C . TRP A 1 88 ? 6.660 0.912 -3.755 1.00 88.44 88 TRP A C 1
ATOM 710 O O . TRP A 1 88 ? 6.140 2.024 -3.701 1.00 88.44 88 TRP A O 1
ATOM 720 N N . ARG A 1 89 ? 7.379 0.520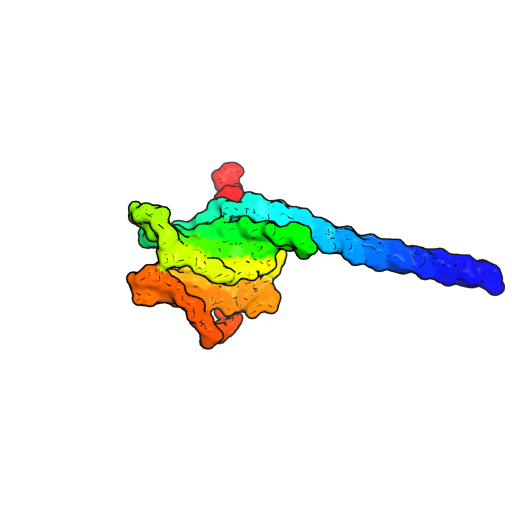 -4.808 1.00 86.56 89 ARG A N 1
ATOM 721 C CA . ARG A 1 89 ? 7.541 1.374 -5.987 1.00 86.56 89 ARG A CA 1
ATOM 722 C C . ARG A 1 89 ? 6.188 1.625 -6.632 1.00 86.56 89 ARG A C 1
ATOM 724 O O . ARG A 1 89 ? 5.485 0.694 -7.014 1.00 86.56 89 ARG A O 1
ATOM 731 N N . LEU A 1 90 ? 5.852 2.898 -6.808 1.00 84.81 90 LEU A N 1
ATOM 732 C CA . LEU A 1 90 ? 4.543 3.300 -7.314 1.00 84.81 90 LEU A CA 1
ATOM 733 C C . LEU A 1 90 ? 4.249 2.731 -8.713 1.00 84.81 90 LEU A C 1
ATOM 735 O O . LEU A 1 90 ? 3.117 2.360 -8.994 1.00 84.81 90 LEU A O 1
ATOM 739 N N . GLN A 1 91 ? 5.266 2.624 -9.573 1.00 80.94 91 GLN A N 1
ATOM 740 C CA . GLN A 1 91 ? 5.138 2.073 -10.931 1.00 80.94 91 GLN A CA 1
ATOM 741 C C . GLN A 1 91 ? 4.727 0.582 -10.947 1.00 80.94 91 GLN A C 1
ATOM 743 O O . GLN A 1 91 ? 4.085 0.107 -11.888 1.00 80.94 91 GLN A O 1
ATOM 748 N N . ASP A 1 92 ? 5.121 -0.160 -9.909 1.00 82.44 92 ASP A N 1
ATOM 749 C CA . ASP A 1 92 ? 4.940 -1.605 -9.806 1.00 82.44 92 ASP A CA 1
ATOM 750 C C . ASP A 1 92 ? 3.677 -1.941 -9.001 1.00 82.44 92 ASP A C 1
ATOM 752 O O . ASP A 1 92 ? 3.069 -2.991 -9.220 1.00 82.44 92 ASP A O 1
ATOM 756 N N . PHE A 1 93 ? 3.222 -1.013 -8.156 1.00 84.44 93 PHE A N 1
ATOM 757 C CA . PHE A 1 93 ? 2.039 -1.151 -7.319 1.00 84.44 93 PHE A CA 1
ATOM 758 C C . PHE A 1 93 ? 0.749 -1.323 -8.134 1.00 84.44 93 PHE A C 1
ATOM 760 O O . PHE A 1 93 ? 0.523 -0.644 -9.138 1.00 84.44 93 PHE A O 1
ATOM 767 N N . LYS A 1 94 ? -0.106 -2.257 -7.710 1.00 81.81 94 LYS A N 1
ATOM 768 C CA . LYS A 1 94 ? -1.322 -2.662 -8.434 1.00 81.81 94 LYS A CA 1
ATOM 769 C C . LYS A 1 94 ? -2.600 -2.443 -7.639 1.00 81.81 94 LYS A C 1
ATOM 771 O O . LYS A 1 94 ? -3.611 -2.083 -8.236 1.00 81.81 94 LYS A O 1
ATOM 776 N N . TYR A 1 95 ? -2.585 -2.675 -6.329 1.00 82.56 95 TYR A N 1
ATOM 777 C CA . TYR A 1 95 ? -3.808 -2.649 -5.528 1.00 82.56 95 TYR A CA 1
ATOM 778 C C . TYR A 1 95 ? -3.534 -2.297 -4.071 1.00 82.56 95 TYR A C 1
ATOM 780 O O . TYR A 1 95 ? -2.587 -2.808 -3.480 1.00 82.56 95 TYR A O 1
ATOM 788 N N . LEU A 1 96 ? -4.420 -1.488 -3.494 1.00 87.62 96 LEU A N 1
ATOM 789 C CA . LEU A 1 96 ? -4.548 -1.270 -2.060 1.00 87.62 96 LEU A CA 1
ATOM 790 C C . LEU A 1 96 ? -6.035 -1.268 -1.715 1.00 87.62 96 LEU A C 1
ATOM 792 O O . LEU A 1 96 ? -6.798 -0.523 -2.325 1.00 87.62 96 LEU A O 1
ATOM 796 N N . GLY A 1 97 ? -6.447 -2.051 -0.726 1.00 88.31 97 GLY A N 1
ATOM 797 C CA . GLY A 1 97 ? -7.838 -2.047 -0.292 1.00 88.31 97 GLY A CA 1
ATOM 798 C C . GLY A 1 97 ? -8.111 -3.008 0.848 1.00 88.31 97 GLY A C 1
ATOM 799 O O . GLY A 1 97 ? -7.261 -3.817 1.216 1.00 88.31 97 GLY A O 1
ATOM 800 N N . PHE A 1 98 ? -9.324 -2.938 1.388 1.00 87.88 98 PHE A N 1
ATOM 801 C CA . PHE A 1 98 ? -9.792 -3.939 2.337 1.00 87.88 98 PHE A CA 1
ATOM 802 C C . PHE A 1 98 ? -10.095 -5.258 1.622 1.00 87.88 98 PHE A C 1
ATOM 804 O O . PHE A 1 98 ? -10.622 -5.278 0.508 1.00 87.88 98 PHE A O 1
ATOM 811 N N . GLU A 1 99 ? -9.775 -6.368 2.274 1.00 87.19 99 GLU A N 1
ATOM 812 C CA . GLU A 1 99 ? -10.222 -7.691 1.869 1.00 87.19 99 GLU A CA 1
ATOM 813 C C . GLU A 1 99 ? -11.738 -7.801 2.082 1.00 87.19 99 GLU A C 1
ATOM 815 O O . GLU A 1 99 ? -12.314 -7.250 3.027 1.00 87.19 99 GLU A O 1
ATOM 820 N N . LYS A 1 100 ? -12.407 -8.498 1.163 1.00 82.50 100 LYS A N 1
ATOM 821 C CA . LYS A 1 100 ? -13.861 -8.633 1.175 1.00 82.50 100 LYS A CA 1
ATOM 822 C C . LYS A 1 100 ? -14.333 -9.233 2.503 1.00 82.50 100 LYS A C 1
ATOM 824 O O . LYS A 1 100 ? -13.735 -10.180 2.999 1.00 82.50 100 LYS A O 1
ATOM 829 N N . ASP A 1 101 ? -15.401 -8.663 3.060 1.00 83.50 101 ASP A N 1
ATOM 830 C CA . ASP A 1 101 ? -16.063 -9.122 4.290 1.00 83.50 101 ASP A CA 1
ATOM 831 C C . ASP A 1 101 ? -15.158 -9.191 5.542 1.00 83.50 101 ASP A C 1
ATOM 833 O O . ASP A 1 101 ? -15.551 -9.751 6.562 1.00 83.50 101 ASP A O 1
ATOM 837 N N . THR A 1 102 ? -13.961 -8.589 5.507 1.00 87.88 102 THR A N 1
ATOM 838 C CA . THR A 1 102 ? -13.046 -8.522 6.658 1.00 87.88 102 THR A CA 1
ATOM 839 C C . THR A 1 102 ? -12.422 -7.137 6.802 1.00 87.88 102 THR A C 1
ATOM 841 O O . THR A 1 102 ? -12.380 -6.366 5.848 1.00 87.88 102 THR A O 1
ATOM 844 N N . ASP A 1 103 ? -11.882 -6.813 7.972 1.00 90.88 103 ASP A N 1
ATOM 845 C CA . ASP A 1 103 ? -11.112 -5.575 8.168 1.00 90.88 103 ASP A CA 1
ATOM 846 C C . ASP A 1 103 ? -9.641 -5.710 7.750 1.00 90.88 103 ASP A C 1
ATOM 848 O O . ASP A 1 103 ? -8.845 -4.794 7.959 1.00 90.88 103 ASP A O 1
ATOM 852 N N . ASN A 1 104 ? -9.257 -6.838 7.150 1.00 91.94 104 ASN A N 1
ATOM 853 C CA . ASN A 1 104 ? -7.892 -7.047 6.685 1.00 91.94 104 ASN A CA 1
ATOM 854 C C . ASN A 1 104 ? -7.617 -6.184 5.458 1.00 91.94 104 ASN A C 1
ATOM 856 O O . ASN A 1 104 ? -8.525 -5.833 4.705 1.00 91.94 104 ASN A O 1
ATOM 860 N N . ILE A 1 105 ? -6.350 -5.862 5.239 1.00 92.12 105 ILE A N 1
ATOM 861 C CA . ILE A 1 105 ? -5.906 -5.042 4.114 1.00 92.12 105 ILE A CA 1
ATOM 862 C C . ILE A 1 105 ? -5.071 -5.906 3.187 1.00 92.12 105 ILE A C 1
ATOM 864 O O . ILE A 1 105 ? -4.249 -6.703 3.639 1.00 92.12 105 ILE A O 1
ATOM 868 N N . LEU A 1 106 ? -5.268 -5.718 1.890 1.00 89.94 106 LEU A N 1
ATOM 869 C CA . LEU A 1 106 ? -4.450 -6.297 0.840 1.00 89.94 106 LEU A CA 1
ATOM 870 C C . LEU A 1 106 ? -3.708 -5.181 0.112 1.00 89.94 106 LEU A C 1
ATOM 872 O O . LEU A 1 106 ? -4.313 -4.200 -0.326 1.00 89.94 106 LEU A O 1
ATOM 876 N N . ALA A 1 107 ? -2.401 -5.364 -0.030 1.00 88.44 107 ALA A N 1
ATOM 877 C CA . ALA A 1 107 ? -1.528 -4.542 -0.852 1.00 88.44 107 ALA A CA 1
ATOM 878 C C . ALA A 1 107 ? -0.854 -5.447 -1.889 1.00 88.44 107 ALA A C 1
ATOM 880 O O . ALA A 1 107 ? -0.294 -6.481 -1.539 1.00 88.44 107 ALA A O 1
ATOM 881 N N . ILE A 1 108 ? -0.929 -5.096 -3.170 1.00 85.44 108 ILE A N 1
ATOM 882 C CA . ILE A 1 108 ? -0.386 -5.919 -4.258 1.00 85.44 108 ILE A CA 1
ATOM 883 C C . ILE A 1 108 ? 0.595 -5.080 -5.057 1.00 85.44 108 ILE A C 1
ATOM 885 O O . ILE A 1 108 ? 0.222 -4.040 -5.604 1.00 85.44 108 ILE A O 1
ATOM 889 N N . SER A 1 109 ? 1.827 -5.571 -5.174 1.00 83.38 109 SER A N 1
ATOM 890 C CA . SER A 1 109 ? 2.851 -5.028 -6.062 1.00 83.38 109 SER A CA 1
ATOM 891 C C . SER A 1 109 ? 3.257 -6.068 -7.099 1.00 83.38 109 SER A C 1
ATOM 893 O O . SER A 1 109 ? 3.417 -7.243 -6.779 1.00 83.38 109 SER A O 1
ATOM 895 N N . GLY A 1 110 ? 3.429 -5.651 -8.353 1.00 78.56 110 GLY A N 1
ATOM 896 C CA . GLY A 1 110 ? 3.764 -6.554 -9.457 1.00 78.56 110 GLY A CA 1
ATOM 897 C C . GLY A 1 110 ? 5.158 -7.182 -9.356 1.00 78.56 110 GLY A C 1
ATOM 898 O O . GLY A 1 110 ? 5.393 -8.225 -9.955 1.00 78.56 110 GLY A O 1
ATOM 899 N N . ASP A 1 111 ? 6.069 -6.564 -8.607 1.00 78.31 111 ASP A N 1
ATOM 900 C CA . ASP A 1 111 ? 7.460 -6.993 -8.435 1.00 78.31 111 ASP A CA 1
ATOM 901 C C . ASP A 1 111 ? 7.688 -7.846 -7.172 1.00 78.31 111 ASP A C 1
ATOM 903 O O . ASP A 1 111 ? 8.478 -8.787 -7.204 1.00 78.31 111 ASP A O 1
ATOM 907 N N . ILE A 1 112 ? 6.995 -7.544 -6.069 1.00 80.44 112 ILE A N 1
ATOM 908 C CA . ILE A 1 112 ? 7.209 -8.192 -4.759 1.00 80.44 112 ILE A CA 1
ATOM 909 C C . ILE A 1 112 ? 6.064 -9.172 -4.400 1.00 80.44 112 ILE A C 1
ATOM 911 O O . ILE A 1 112 ? 6.253 -10.147 -3.655 1.00 80.44 112 ILE A O 1
ATOM 915 N N . GLY A 1 113 ? 4.888 -8.980 -5.002 1.00 83.31 113 GLY A N 1
ATOM 916 C CA . GLY A 1 113 ? 3.700 -9.816 -4.844 1.00 83.31 113 GLY A CA 1
ATOM 917 C C . GLY A 1 113 ? 2.650 -9.225 -3.901 1.00 83.31 113 GLY A C 1
ATOM 918 O O . GLY A 1 113 ? 2.563 -8.010 -3.714 1.00 83.31 113 GLY A O 1
ATOM 919 N N . THR A 1 114 ? 1.826 -10.108 -3.336 1.00 86.25 114 THR A N 1
ATOM 920 C CA . THR A 1 114 ? 0.704 -9.756 -2.457 1.00 86.25 114 THR A CA 1
ATOM 921 C C . THR A 1 114 ? 1.121 -9.773 -0.990 1.00 86.25 114 THR A C 1
ATOM 923 O O . THR A 1 114 ? 1.708 -10.745 -0.520 1.00 86.25 114 THR A O 1
ATOM 926 N N . TYR A 1 115 ? 0.754 -8.713 -0.279 1.00 88.56 115 TYR A N 1
ATOM 927 C CA . TYR A 1 115 ? 0.877 -8.541 1.161 1.00 88.56 115 TYR A CA 1
ATOM 928 C C . TYR A 1 115 ? -0.509 -8.459 1.780 1.00 88.56 115 TYR A C 1
ATOM 930 O O . TYR A 1 115 ? -1.395 -7.770 1.265 1.00 88.56 115 TYR A O 1
ATOM 938 N N . ARG A 1 116 ? -0.680 -9.135 2.914 1.00 91.38 116 ARG A N 1
ATOM 939 C CA . ARG A 1 116 ? -1.911 -9.095 3.697 1.00 91.38 116 ARG A CA 1
ATOM 940 C C . ARG A 1 116 ? -1.611 -8.606 5.101 1.00 91.38 116 ARG A C 1
ATOM 942 O O . ARG A 1 116 ? -0.730 -9.136 5.771 1.00 91.38 116 ARG A O 1
ATOM 949 N N . TYR A 1 117 ? -2.381 -7.628 5.557 1.00 93.06 117 TYR A N 1
ATOM 950 C CA . TYR A 1 117 ? -2.311 -7.097 6.911 1.00 93.06 117 TYR A CA 1
ATOM 951 C C . TYR A 1 117 ? -3.591 -7.475 7.649 1.00 93.06 117 TYR A C 1
ATOM 953 O O . TYR A 1 117 ? -4.685 -7.058 7.267 1.00 93.06 117 TYR A O 1
ATOM 961 N N . VAL A 1 118 ? -3.455 -8.293 8.688 1.00 93.94 118 VAL A N 1
ATOM 962 C CA . VAL A 1 118 ? -4.569 -8.883 9.432 1.00 93.94 118 VAL A CA 1
ATOM 963 C C . VAL A 1 118 ? -4.913 -8.019 10.631 1.00 93.94 118 VAL A C 1
ATOM 965 O O . VAL A 1 118 ? -4.022 -7.658 11.403 1.00 93.94 118 VAL A O 1
ATOM 968 N N . TYR A 1 119 ? -6.197 -7.708 10.794 1.00 94.06 119 TYR A N 1
ATOM 969 C CA . TYR A 1 119 ? -6.692 -6.953 11.939 1.00 94.06 119 TYR A CA 1
ATOM 970 C C . TYR A 1 119 ? -6.904 -7.870 13.149 1.00 94.06 119 TYR A C 1
ATOM 972 O O . TYR A 1 119 ? -7.652 -8.843 13.070 1.00 94.06 119 TYR A O 1
ATOM 980 N N . ASP A 1 120 ? -6.268 -7.560 14.281 1.00 91.38 120 ASP A N 1
ATOM 981 C CA . ASP A 1 120 ? -6.370 -8.348 15.521 1.00 91.38 120 ASP A CA 1
ATOM 982 C C . ASP A 1 120 ? -7.421 -7.821 16.518 1.00 91.38 120 ASP A C 1
ATOM 984 O O . ASP A 1 120 ? -7.495 -8.284 17.657 1.00 91.38 120 ASP A O 1
ATOM 988 N N . GLY A 1 121 ? -8.240 -6.851 16.099 1.00 89.31 121 GLY A N 1
ATOM 989 C CA . GLY A 1 121 ? -9.206 -6.155 16.955 1.00 89.31 121 GLY A CA 1
ATOM 990 C C . GLY A 1 121 ? -8.655 -4.888 17.615 1.00 89.31 121 GLY A C 1
ATOM 991 O O . GLY A 1 121 ? -9.418 -4.133 18.217 1.00 89.31 121 GLY A O 1
ATOM 992 N N . GLN A 1 122 ? -7.350 -4.617 17.502 1.00 87.50 122 GLN A N 1
ATOM 993 C CA . GLN A 1 122 ? -6.746 -3.361 17.953 1.00 87.50 122 GLN A CA 1
ATOM 994 C C . GLN A 1 122 ? -5.916 -2.697 16.858 1.00 87.50 122 GLN A C 1
ATOM 996 O O . GLN A 1 122 ? -6.075 -1.493 16.630 1.00 87.50 122 GLN A O 1
ATOM 1001 N N . THR A 1 123 ? -5.070 -3.478 16.185 1.00 89.38 123 THR A N 1
ATOM 1002 C CA . THR A 1 123 ? -4.132 -3.031 15.152 1.00 89.38 123 THR A CA 1
ATOM 1003 C C . THR A 1 123 ? -4.050 -4.032 13.997 1.00 89.38 123 THR A C 1
ATOM 1005 O O . THR A 1 123 ? -4.636 -5.114 14.044 1.00 89.38 123 THR A O 1
ATOM 1008 N N . TRP A 1 124 ? -3.316 -3.666 12.949 1.00 93.50 124 TRP A N 1
ATOM 1009 C CA . TRP A 1 124 ? -3.001 -4.538 11.826 1.00 93.50 124 TRP A CA 1
ATOM 1010 C C . TRP A 1 124 ? -1.580 -5.074 11.960 1.00 93.50 124 TRP A C 1
ATOM 1012 O O . TRP A 1 124 ? -0.664 -4.354 12.362 1.00 93.50 124 TRP A O 1
ATOM 1022 N N . LYS A 1 125 ? -1.387 -6.343 11.604 1.00 91.94 125 LYS A N 1
ATOM 1023 C CA . LYS A 1 125 ? -0.069 -6.983 11.528 1.00 91.94 125 LYS A CA 1
ATOM 1024 C C . LYS A 1 125 ? 0.084 -7.676 10.189 1.00 91.94 125 LYS A C 1
ATOM 1026 O O . LYS A 1 125 ? -0.859 -8.298 9.707 1.00 91.94 125 LYS A O 1
ATOM 1031 N N . GLU A 1 126 ? 1.262 -7.562 9.594 1.00 90.69 126 GLU A N 1
ATOM 1032 C CA . GLU A 1 126 ? 1.575 -8.281 8.364 1.00 90.69 126 GLU A CA 1
ATOM 1033 C C . GLU A 1 126 ? 1.499 -9.795 8.603 1.00 90.69 126 GLU A C 1
ATOM 1035 O O . GLU A 1 126 ? 2.003 -10.309 9.605 1.00 90.69 126 GLU A O 1
ATOM 1040 N N . GLN A 1 127 ? 0.859 -10.509 7.682 1.00 88.81 127 GLN A N 1
ATOM 1041 C CA . GLN A 1 127 ? 0.861 -11.962 7.646 1.00 88.81 127 GLN A CA 1
ATOM 1042 C C . GLN A 1 127 ? 1.971 -12.450 6.712 1.00 88.81 127 GLN A C 1
ATOM 1044 O O . GLN A 1 127 ? 1.869 -12.308 5.496 1.00 88.81 127 GLN A O 1
ATOM 1049 N N . THR A 1 128 ? 3.000 -13.076 7.282 1.00 77.81 128 THR A N 1
ATOM 1050 C CA . THR A 1 128 ? 4.202 -13.518 6.550 1.00 77.81 128 THR A CA 1
ATOM 1051 C C . THR A 1 128 ? 3.990 -14.767 5.693 1.00 77.81 128 THR A C 1
ATOM 1053 O O . THR A 1 128 ? 4.681 -14.946 4.695 1.00 77.81 128 THR A O 1
ATOM 1056 N N . ASP A 1 129 ? 3.017 -15.608 6.053 1.00 68.69 129 ASP A N 1
ATOM 1057 C CA . ASP A 1 129 ? 2.793 -16.926 5.435 1.00 68.69 129 ASP A CA 1
ATOM 1058 C C . ASP A 1 129 ? 1.571 -16.925 4.497 1.00 68.69 129 ASP A C 1
ATOM 1060 O O . ASP A 1 129 ? 0.897 -17.939 4.319 1.00 68.69 129 ASP A O 1
ATOM 1064 N N . TYR A 1 130 ? 1.212 -15.760 3.952 1.00 67.69 130 TYR A N 1
ATOM 1065 C CA . TYR A 1 130 ? 0.068 -15.638 3.056 1.00 67.69 130 TYR A CA 1
ATOM 1066 C C . TYR A 1 130 ? 0.425 -16.137 1.650 1.00 67.69 130 TYR A C 1
ATOM 1068 O O . TYR A 1 130 ? 1.305 -15.584 0.986 1.00 67.69 130 TYR A O 1
ATOM 1076 N N . ASP A 1 131 ? -0.267 -17.186 1.201 1.00 60.19 131 ASP A N 1
ATOM 1077 C CA . ASP A 1 131 ? -0.055 -17.771 -0.120 1.00 60.19 131 ASP A CA 1
ATOM 1078 C C . ASP A 1 131 ? -0.500 -16.784 -1.211 1.00 60.19 131 ASP A C 1
ATOM 1080 O O . ASP A 1 131 ? -1.645 -16.327 -1.256 1.00 60.19 131 ASP A O 1
ATOM 1084 N N . LYS A 1 132 ? 0.445 -16.411 -2.079 1.00 56.91 132 LYS A N 1
ATOM 1085 C CA . LYS A 1 132 ? 0.395 -15.214 -2.942 1.00 56.91 132 LYS A CA 1
ATOM 1086 C C . LYS A 1 132 ? -0.565 -15.308 -4.136 1.00 56.91 132 LYS A C 1
ATOM 1088 O O . LYS A 1 132 ? -0.557 -14.422 -4.986 1.00 56.91 132 LYS A O 1
ATOM 1093 N N . GLU A 1 133 ? -1.383 -16.353 -4.220 1.00 55.47 133 GLU A N 1
ATOM 1094 C CA . GLU A 1 133 ? -2.233 -16.634 -5.386 1.00 55.47 133 GLU A CA 1
ATOM 1095 C C . GLU A 1 133 ? -3.634 -15.998 -5.300 1.00 55.47 133 GLU A C 1
ATOM 1097 O O . GLU A 1 133 ? -4.502 -16.259 -6.132 1.00 55.47 133 GLU A O 1
ATOM 1102 N N . TYR A 1 134 ? -3.872 -15.117 -4.321 1.00 53.03 134 TYR A N 1
ATOM 1103 C CA . TYR A 1 134 ? -5.091 -14.312 -4.288 1.00 53.03 134 TYR A CA 1
ATOM 1104 C C . TYR A 1 134 ? -4.975 -13.121 -5.246 1.00 53.03 134 TYR A C 1
ATOM 1106 O O . TYR A 1 134 ? -4.411 -12.074 -4.919 1.00 53.03 134 TYR A O 1
ATOM 1114 N N . VAL A 1 135 ? -5.531 -13.293 -6.444 1.00 53.47 135 VAL A N 1
ATOM 1115 C CA . VAL A 1 135 ? -5.839 -12.202 -7.369 1.00 53.47 135 VAL A CA 1
ATOM 1116 C C . VAL A 1 135 ? -7.317 -11.878 -7.174 1.00 53.47 135 VAL A C 1
ATOM 1118 O O . VAL A 1 135 ? -8.164 -12.638 -7.648 1.00 53.47 135 VAL A O 1
ATOM 1121 N N . PRO A 1 136 ? -7.673 -10.808 -6.445 1.00 53.81 136 PRO A N 1
ATOM 1122 C CA . PRO A 1 136 ? -9.068 -10.421 -6.355 1.00 53.81 136 PRO A CA 1
ATOM 1123 C C . PRO A 1 136 ? -9.573 -10.082 -7.763 1.00 53.81 136 PRO A C 1
ATOM 1125 O O . PRO A 1 136 ? -8.865 -9.449 -8.549 1.00 53.81 136 PRO A O 1
ATOM 1128 N N . ASP A 1 137 ? -10.790 -10.523 -8.078 1.00 47.16 137 ASP A N 1
ATOM 1129 C CA . ASP A 1 137 ? -11.463 -10.324 -9.365 1.00 47.16 137 ASP A CA 1
ATOM 1130 C C . ASP A 1 137 ? -11.890 -8.850 -9.503 1.00 47.16 137 ASP A C 1
ATOM 1132 O O . ASP A 1 137 ? -13.060 -8.485 -9.418 1.00 47.16 137 ASP A O 1
ATOM 1136 N N . THR A 1 138 ? -10.909 -7.954 -9.578 1.00 44.03 138 THR A N 1
ATOM 1137 C CA . THR A 1 138 ? -11.123 -6.511 -9.465 1.00 44.03 138 THR A CA 1
ATOM 1138 C C . THR A 1 138 ? -10.051 -5.756 -10.222 1.00 44.03 138 THR A C 1
ATOM 1140 O O . THR A 1 138 ? -8.861 -5.797 -9.911 1.00 44.03 138 THR A O 1
ATOM 1143 N N . LYS A 1 139 ? -10.524 -4.998 -11.212 1.00 42.59 139 LYS A N 1
ATOM 1144 C CA . LYS A 1 139 ? -9.829 -3.833 -11.743 1.00 42.59 139 LYS A CA 1
ATOM 1145 C C . LYS A 1 139 ? -9.418 -2.923 -10.585 1.00 42.59 139 LYS A C 1
ATOM 1147 O O . LYS A 1 139 ? -10.172 -2.732 -9.637 1.00 42.59 139 LYS A O 1
ATOM 1152 N N . LEU A 1 140 ? -8.221 -2.370 -10.728 1.00 39.44 140 LEU A N 1
ATOM 1153 C CA . LEU A 1 140 ? -7.680 -1.204 -10.041 1.00 39.44 140 LEU A CA 1
ATOM 1154 C C . LEU A 1 140 ? -8.782 -0.290 -9.449 1.00 39.44 140 LEU A C 1
ATOM 1156 O O . LEU A 1 140 ? -9.463 0.403 -10.198 1.00 39.44 140 LEU A O 1
ATOM 1160 N N . TYR A 1 141 ? -8.925 -0.238 -8.124 1.00 47.25 141 TYR A N 1
ATOM 1161 C CA . TYR A 1 141 ? -9.578 0.887 -7.446 1.00 47.25 141 TYR A CA 1
ATOM 1162 C C . TYR A 1 141 ? -8.532 1.613 -6.603 1.00 47.25 141 TYR A C 1
ATOM 1164 O O . TYR A 1 141 ? -8.474 1.487 -5.388 1.00 47.25 141 TYR A O 1
ATOM 1172 N N . LEU A 1 142 ? -7.691 2.392 -7.282 1.00 47.12 142 LEU A N 1
ATOM 1173 C CA . LEU A 1 142 ? -7.136 3.617 -6.698 1.00 47.12 142 LEU A CA 1
ATOM 1174 C C . LEU A 1 142 ? -7.876 4.858 -7.240 1.00 47.12 142 LEU A C 1
ATOM 1176 O O . LEU A 1 142 ? -7.387 5.973 -7.113 1.00 47.12 142 LEU A O 1
ATOM 1180 N N . ILE A 1 143 ? -9.067 4.670 -7.833 1.00 39.16 143 ILE A N 1
ATOM 1181 C CA . ILE A 1 143 ? -9.915 5.736 -8.378 1.00 39.16 143 ILE A CA 1
ATOM 1182 C C . ILE A 1 143 ? -11.356 5.553 -7.874 1.00 39.16 143 ILE A C 1
ATOM 1184 O O . ILE A 1 143 ? -12.133 4.812 -8.459 1.00 39.16 143 ILE A O 1
ATOM 1188 N N . ASN A 1 144 ? -11.702 6.258 -6.802 1.00 36.84 144 ASN A N 1
ATOM 1189 C CA . ASN A 1 144 ? -12.988 6.950 -6.654 1.00 36.84 144 ASN A CA 1
ATOM 1190 C C . ASN A 1 144 ? -12.540 8.412 -6.465 1.00 36.84 144 ASN A C 1
ATOM 1192 O O . ASN A 1 144 ? -11.930 8.710 -5.447 1.00 36.84 144 ASN A O 1
ATOM 1196 N N . ASN A 1 145 ? -12.558 9.339 -7.420 1.00 36.94 145 ASN A N 1
ATOM 1197 C CA . ASN A 1 145 ? -13.655 9.838 -8.237 1.00 36.94 145 ASN A CA 1
ATOM 1198 C C . ASN A 1 145 ? -13.054 10.668 -9.384 1.00 36.94 145 ASN A C 1
ATOM 1200 O O . ASN A 1 145 ? -12.689 11.822 -9.169 1.00 36.94 145 ASN A O 1
ATOM 1204 N N . LEU A 1 146 ? -12.966 10.133 -10.597 1.00 37.59 146 LEU A N 1
ATOM 1205 C CA . LEU A 1 146 ? -12.821 10.966 -11.791 1.00 37.59 146 LEU A CA 1
ATOM 1206 C C . LEU A 1 146 ? -13.730 10.364 -12.865 1.00 37.59 146 LEU A C 1
ATOM 1208 O O . LEU A 1 146 ? -13.406 9.316 -13.421 1.00 37.59 146 LEU A O 1
ATOM 1212 N N . ASN A 1 147 ? -14.854 11.049 -13.104 1.00 35.94 147 ASN A N 1
ATOM 1213 C CA . ASN A 1 147 ? -15.895 10.825 -14.122 1.00 35.94 147 ASN A CA 1
ATOM 1214 C C . ASN A 1 147 ? -17.208 10.173 -13.652 1.00 35.94 147 ASN A C 1
ATOM 1216 O O . ASN A 1 147 ? -17.669 9.217 -14.268 1.00 35.94 147 ASN A O 1
ATOM 1220 N N . ASP A 1 148 ? -17.847 10.770 -12.645 1.00 34.38 148 ASP A N 1
ATOM 1221 C CA . ASP A 1 148 ? -19.301 10.982 -12.691 1.00 34.38 148 ASP A CA 1
ATOM 1222 C C . ASP A 1 148 ? -19.549 12.502 -12.745 1.00 34.38 148 ASP A C 1
ATOM 1224 O O . ASP A 1 148 ? -19.862 13.125 -11.735 1.00 34.38 148 ASP A O 1
ATOM 1228 N N . GLU A 1 149 ? -19.295 13.097 -13.916 1.00 33.34 149 GLU A N 1
ATOM 1229 C CA . GLU A 1 149 ? -19.906 14.334 -14.445 1.00 33.34 149 GLU A CA 1
ATOM 1230 C C . GLU A 1 149 ? -19.655 14.427 -15.959 1.00 33.34 149 GLU A C 1
ATOM 1232 O O . GLU A 1 149 ? -18.490 14.238 -16.388 1.00 33.34 149 GLU A O 1
#

Radius of gyration: 21.7 Å; chains: 1; bounding box: 57×32×66 Å